Protein AF-A0A8B9QNL1-F1 (afdb_monomer_lite)

Radius of gyration: 12.96 Å; chains: 1; bounding box: 25×18×41 Å

InterPro domains:
  IPR027417 P-loop containing nucleoside triphosphate hydrolase [G3DSA:3.40.50.300] (3-50)
  IPR027417 P-loop containing nucleoside triphosphate hydrolase [SSF52540] (5-43)

Foldseek 3Di:
DDDDDDDDDDDDDDWPPCPVQVVCCVAPVDGDPDDDIDDPDDDDDHDDDD

pLDDT: mean 77.59, std 9.65, range [49.19, 90.0]

Organism: Apteryx owenii (NCBI:txid8824)

Secondary structure (DSSP, 8-state):
--------------TTSSHHHHHHHHHHS---S-PPP--S----------

Structure (mmCIF, N/CA/C/O backbone):
data_AF-A0A8B9QNL1-F1
#
_entry.id   AF-A0A8B9QNL1-F1
#
loop_
_atom_site.group_PDB
_atom_site.id
_atom_site.type_symbol
_atom_site.label_atom_id
_atom_site.label_alt_id
_atom_site.label_comp_id
_atom_site.label_asym_id
_atom_site.label_entity_id
_atom_site.label_seq_id
_atom_site.pdbx_PDB_ins_code
_atom_site.Cartn_x
_atom_site.Cartn_y
_atom_site.Cartn_z
_atom_site.occupancy
_atom_site.B_iso_or_equiv
_atom_site.auth_seq_id
_atom_site.auth_comp_id
_atom_site.auth_asym_id
_atom_site.auth_atom_id
_atom_site.pdbx_PDB_model_num
ATOM 1 N N . LEU A 1 1 ? -11.320 6.271 27.369 1.00 49.19 1 LEU A N 1
ATOM 2 C CA . LEU A 1 1 ? -10.313 7.159 26.746 1.00 49.19 1 LEU A CA 1
ATOM 3 C C . LEU A 1 1 ? -9.263 6.286 26.041 1.00 49.19 1 LEU A C 1
ATOM 5 O O . LEU A 1 1 ? -8.249 5.946 26.632 1.00 49.19 1 LEU A O 1
ATOM 9 N N . LEU A 1 2 ? -9.555 5.785 24.837 1.00 67.94 2 LEU A N 1
ATOM 10 C CA . LEU A 1 2 ? -8.639 4.884 24.123 1.00 67.94 2 LEU A CA 1
ATOM 11 C C . LEU A 1 2 ? -7.566 5.716 23.409 1.00 67.94 2 LEU A C 1
ATOM 13 O O . LEU A 1 2 ? -7.885 6.478 22.502 1.00 67.94 2 LEU A O 1
ATOM 17 N N . SER A 1 3 ? -6.306 5.581 23.828 1.00 68.25 3 SER A N 1
ATOM 18 C CA . SER A 1 3 ? -5.166 6.206 23.150 1.00 68.25 3 SER A CA 1
ATOM 19 C C . SER A 1 3 ? -4.914 5.496 21.818 1.00 68.25 3 SER A C 1
ATOM 21 O O . SER A 1 3 ? -4.532 4.322 21.784 1.00 68.25 3 SER A O 1
ATOM 23 N N . LEU A 1 4 ? -5.177 6.190 20.709 1.00 72.38 4 LEU A N 1
ATOM 24 C CA . LEU A 1 4 ? -4.867 5.706 19.368 1.00 72.38 4 LEU A CA 1
ATOM 25 C C . LEU A 1 4 ? -3.377 5.922 19.095 1.00 72.38 4 LEU A C 1
ATOM 27 O O . LEU A 1 4 ? -2.908 7.055 19.004 1.00 72.38 4 LEU A O 1
ATOM 31 N N . LYS A 1 5 ? -2.629 4.826 18.948 1.00 74.75 5 LYS A N 1
ATOM 32 C CA . LYS A 1 5 ? -1.205 4.867 18.607 1.00 74.75 5 LYS A CA 1
ATOM 33 C C . LYS A 1 5 ? -1.062 5.002 17.088 1.00 74.75 5 LYS A C 1
ATOM 35 O O . LYS A 1 5 ? -1.398 4.076 16.354 1.00 74.75 5 LYS A O 1
ATOM 40 N N . ARG A 1 6 ? -0.598 6.164 16.622 1.00 73.31 6 ARG A N 1
ATOM 41 C CA . ARG A 1 6 ? -0.243 6.406 15.215 1.00 73.31 6 ARG A CA 1
ATOM 42 C C . ARG A 1 6 ? 1.176 5.894 14.969 1.00 73.31 6 ARG A C 1
ATOM 44 O O . ARG A 1 6 ? 2.064 6.167 15.770 1.00 73.31 6 ARG A O 1
ATOM 51 N N . ILE A 1 7 ? 1.372 5.162 13.877 1.00 78.31 7 ILE A N 1
ATOM 52 C CA . ILE A 1 7 ? 2.684 4.693 13.421 1.00 78.31 7 ILE A CA 1
ATOM 53 C C . ILE A 1 7 ? 2.925 5.290 12.036 1.00 78.31 7 ILE A C 1
ATOM 55 O O . ILE A 1 7 ? 2.053 5.197 11.172 1.00 78.31 7 ILE A O 1
ATOM 59 N N . GLU A 1 8 ? 4.090 5.901 11.837 1.00 80.88 8 GLU A N 1
ATOM 60 C CA . GLU A 1 8 ? 4.543 6.374 10.529 1.00 80.88 8 GLU A CA 1
ATOM 61 C C . GLU A 1 8 ? 5.482 5.332 9.921 1.00 80.88 8 GLU A C 1
ATOM 63 O O . GLU A 1 8 ? 6.503 4.979 10.507 1.00 80.88 8 GLU A O 1
ATOM 68 N N . LEU A 1 9 ? 5.098 4.802 8.761 1.00 81.38 9 LEU A N 1
ATOM 69 C CA . LEU A 1 9 ? 5.857 3.798 8.023 1.00 81.38 9 LEU A CA 1
ATOM 70 C C . LEU A 1 9 ? 6.374 4.417 6.726 1.00 81.38 9 LEU A C 1
ATOM 72 O O . LEU A 1 9 ? 5.584 4.906 5.918 1.00 81.38 9 LEU A O 1
ATOM 76 N N . PHE A 1 10 ? 7.683 4.325 6.504 1.00 84.69 10 PHE A N 1
ATOM 77 C CA . PHE A 1 10 ? 8.338 4.754 5.272 1.00 84.69 10 PHE A CA 1
ATOM 78 C C . PHE A 1 10 ? 8.917 3.536 4.554 1.00 84.69 10 PHE A C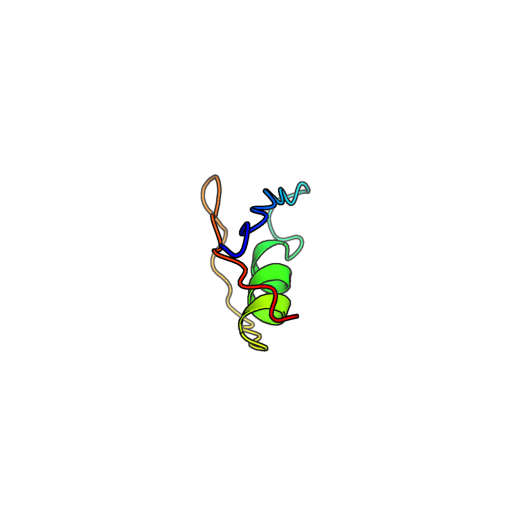 1
ATOM 80 O O . PHE A 1 10 ? 9.644 2.742 5.147 1.00 84.69 10 PHE A O 1
ATOM 87 N N . LEU A 1 11 ? 8.597 3.387 3.269 1.00 85.81 11 LEU A N 1
ATOM 88 C CA . LEU A 1 11 ? 9.167 2.352 2.407 1.00 85.81 11 LEU A CA 1
ATOM 89 C C . LEU A 1 11 ? 10.213 2.989 1.493 1.00 85.81 11 LEU A C 1
ATOM 91 O O . LEU A 1 11 ? 9.875 3.802 0.632 1.00 85.81 11 LEU A O 1
ATOM 95 N N . ALA A 1 12 ? 11.470 2.588 1.660 1.00 88.69 12 ALA A N 1
ATOM 96 C CA . ALA A 1 12 ? 12.594 3.011 0.829 1.00 88.69 12 ALA A CA 1
ATOM 97 C C . ALA A 1 12 ? 12.996 1.907 -0.165 1.00 88.69 12 ALA A C 1
ATOM 99 O O . ALA A 1 12 ? 12.702 0.731 0.042 1.00 88.69 12 ALA A O 1
ATOM 100 N N . GLY A 1 13 ? 13.632 2.295 -1.268 1.00 86.12 13 GLY A N 1
ATOM 101 C CA . GLY A 1 13 ? 14.108 1.396 -2.324 1.00 86.12 13 GLY A CA 1
ATOM 102 C C . GLY A 1 13 ? 13.981 2.031 -3.706 1.00 86.12 13 GLY A C 1
ATOM 103 O O . GLY A 1 13 ? 13.356 3.088 -3.840 1.00 86.12 13 GLY A O 1
ATOM 104 N N . ASP A 1 14 ? 14.500 1.370 -4.736 1.00 87.19 14 ASP A N 1
ATOM 105 C CA . ASP A 1 14 ? 14.530 1.913 -6.098 1.00 87.19 14 ASP A CA 1
ATOM 106 C C . ASP A 1 14 ? 13.138 2.088 -6.718 1.00 87.19 14 ASP A C 1
ATOM 108 O O . ASP A 1 14 ? 12.121 1.559 -6.245 1.00 87.19 14 ASP A O 1
ATOM 112 N N . ALA A 1 15 ? 13.061 2.875 -7.789 1.00 85.31 15 ALA A N 1
ATOM 113 C CA . ALA A 1 15 ? 11.842 2.975 -8.580 1.00 85.31 15 ALA A CA 1
ATOM 114 C C . ALA A 1 15 ? 11.419 1.584 -9.098 1.00 85.31 15 ALA A C 1
ATOM 116 O O . ALA A 1 15 ? 12.246 0.713 -9.333 1.00 85.31 15 ALA A O 1
ATOM 117 N N . ALA A 1 16 ? 10.110 1.370 -9.249 1.00 83.81 16 ALA A N 1
ATOM 118 C CA . ALA A 1 16 ? 9.515 0.131 -9.770 1.00 83.81 16 ALA A CA 1
ATOM 119 C C . ALA A 1 16 ? 9.721 -1.173 -8.958 1.00 83.81 16 ALA A C 1
ATOM 121 O O . ALA A 1 16 ? 9.113 -2.177 -9.311 1.00 83.81 16 ALA A O 1
ATOM 122 N N . VAL A 1 17 ? 10.417 -1.175 -7.811 1.00 87.75 17 VAL A N 1
ATOM 123 C CA . VAL A 1 17 ? 10.573 -2.382 -6.951 1.00 87.75 17 VAL A CA 1
ATOM 124 C C . VAL A 1 17 ? 9.291 -2.834 -6.225 1.00 87.75 17 VAL A C 1
ATOM 126 O O . VAL A 1 17 ? 9.319 -3.742 -5.403 1.00 87.75 17 VAL A O 1
ATOM 129 N N . GLY A 1 18 ? 8.148 -2.192 -6.487 1.00 87.38 18 GLY A N 1
ATOM 130 C CA . GLY A 1 18 ? 6.845 -2.649 -5.990 1.00 87.38 18 GLY A CA 1
ATOM 131 C C . GLY A 1 18 ? 6.421 -2.136 -4.609 1.00 87.38 18 GLY A C 1
ATOM 132 O O . GLY A 1 18 ? 5.441 -2.634 -4.065 1.00 87.38 18 GLY A O 1
ATOM 133 N N . LYS A 1 19 ? 7.078 -1.109 -4.049 1.00 90.00 19 LYS A N 1
ATOM 134 C CA . LYS A 1 19 ? 6.714 -0.511 -2.740 1.00 90.00 19 LYS A CA 1
ATOM 135 C C . LYS A 1 19 ? 5.229 -0.127 -2.642 1.00 90.00 19 LYS A C 1
ATOM 137 O O . LYS A 1 19 ? 4.557 -0.447 -1.665 1.00 90.00 19 LYS A O 1
ATOM 142 N N . SER A 1 20 ? 4.692 0.515 -3.679 1.00 87.44 20 SER A N 1
ATOM 143 C CA . SER A 1 20 ? 3.282 0.927 -3.728 1.00 87.44 20 SER A CA 1
ATOM 144 C C . SER A 1 20 ? 2.339 -0.270 -3.872 1.00 87.44 20 SER A C 1
ATOM 146 O O . SER A 1 20 ? 1.289 -0.310 -3.232 1.00 87.44 20 SER A O 1
ATOM 148 N N . SER A 1 21 ? 2.733 -1.282 -4.652 1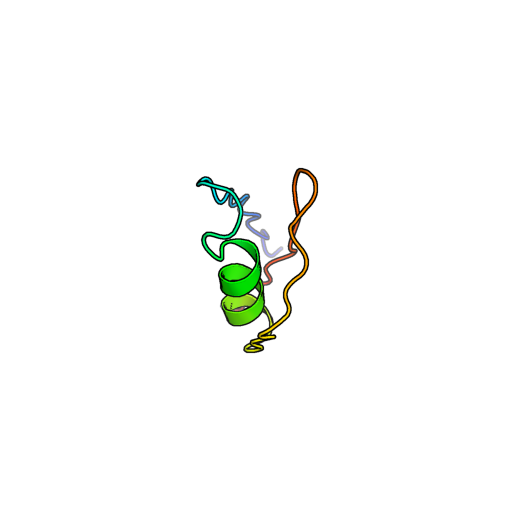.00 88.69 21 SER A N 1
ATOM 149 C CA . SER A 1 21 ? 1.982 -2.536 -4.799 1.00 88.69 21 SER A CA 1
ATOM 150 C C . SER A 1 21 ? 1.939 -3.331 -3.494 1.00 88.69 21 SER A C 1
ATOM 152 O O . SER A 1 21 ? 0.904 -3.911 -3.173 1.00 88.69 21 SER A O 1
ATOM 154 N N . PHE A 1 22 ? 3.018 -3.299 -2.705 1.00 87.75 22 PHE A N 1
ATOM 155 C CA . PHE A 1 22 ? 3.072 -3.901 -1.375 1.00 87.75 22 PHE A CA 1
ATOM 156 C C . PHE A 1 22 ? 2.066 -3.251 -0.416 1.00 87.75 22 PHE A C 1
ATOM 158 O O . PHE A 1 22 ? 1.254 -3.959 0.176 1.00 87.75 22 PHE A O 1
ATOM 165 N N . LEU A 1 23 ? 2.041 -1.914 -0.319 1.00 86.50 23 LEU A N 1
ATOM 166 C CA . LEU A 1 23 ? 1.049 -1.214 0.511 1.00 86.50 23 LEU A CA 1
ATOM 167 C C . LEU A 1 23 ? -0.381 -1.462 0.034 1.00 86.50 23 LEU A C 1
ATOM 169 O O . LEU A 1 23 ? -1.274 -1.654 0.852 1.00 86.50 23 LEU A O 1
ATOM 173 N N . MET A 1 24 ? -0.615 -1.488 -1.277 1.00 86.12 24 MET A N 1
ATOM 174 C CA . MET A 1 24 ? -1.938 -1.786 -1.823 1.00 86.12 24 MET A CA 1
ATOM 175 C C . MET A 1 24 ? -2.412 -3.193 -1.463 1.00 86.12 24 MET A C 1
ATOM 177 O O . MET A 1 24 ? -3.559 -3.368 -1.039 1.00 86.12 24 MET A O 1
ATOM 181 N N . ARG A 1 25 ? -1.519 -4.180 -1.550 1.00 88.00 25 ARG A N 1
ATOM 182 C CA . ARG A 1 25 ? -1.814 -5.538 -1.104 1.00 88.00 25 ARG A CA 1
ATOM 183 C C . ARG A 1 25 ? -2.084 -5.577 0.399 1.00 88.00 25 ARG A C 1
ATOM 185 O O . ARG A 1 25 ? -3.061 -6.187 0.811 1.00 88.00 25 ARG A O 1
ATOM 192 N N . LEU A 1 26 ? -1.269 -4.906 1.207 1.00 85.31 26 LEU A N 1
ATOM 193 C CA . LEU A 1 26 ? -1.393 -4.936 2.664 1.00 85.31 26 LEU A CA 1
ATOM 194 C C . LEU A 1 26 ? -2.658 -4.215 3.168 1.00 85.31 26 LEU A C 1
ATOM 196 O O . LEU A 1 26 ? -3.322 -4.704 4.075 1.00 85.31 26 LEU A O 1
ATOM 200 N N . CYS A 1 27 ? -3.018 -3.079 2.565 1.00 82.31 27 CYS A N 1
ATOM 201 C CA . CYS A 1 27 ? -4.157 -2.254 2.982 1.00 82.31 27 CYS A CA 1
ATOM 202 C C . CYS A 1 27 ? -5.497 -2.704 2.399 1.00 82.31 27 CYS A C 1
ATOM 204 O O . CYS A 1 27 ? -6.528 -2.526 3.043 1.00 82.31 27 CYS A O 1
ATOM 206 N N . LYS A 1 28 ? -5.506 -3.163 1.141 1.00 83.62 28 LYS A N 1
ATOM 207 C CA . LYS A 1 28 ? -6.750 -3.405 0.389 1.00 83.62 28 LYS A CA 1
ATOM 208 C C . LYS A 1 28 ? -6.864 -4.819 -0.167 1.00 83.62 28 LYS A C 1
ATOM 210 O O . LYS A 1 28 ? -7.859 -5.133 -0.803 1.00 83.62 28 LYS A O 1
ATOM 215 N N . ASN A 1 29 ? -5.855 -5.662 0.046 1.00 87.75 29 ASN A N 1
ATOM 216 C CA . ASN A 1 29 ? -5.769 -7.000 -0.535 1.00 87.75 29 ASN A CA 1
ATOM 2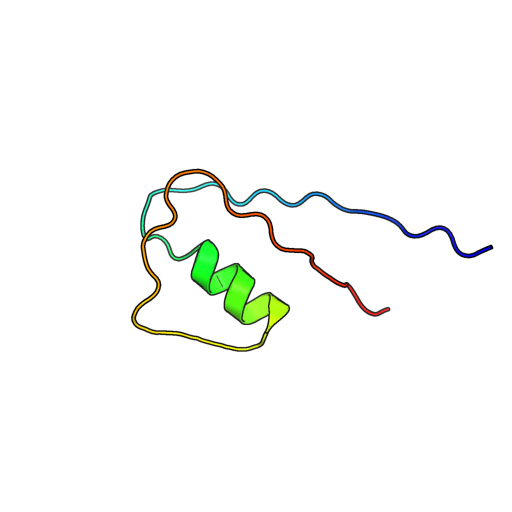17 C C . ASN A 1 29 ? -5.900 -7.034 -2.073 1.00 87.75 29 ASN A C 1
ATOM 219 O O . ASN A 1 29 ? -6.279 -8.044 -2.661 1.00 87.75 29 ASN A O 1
ATOM 223 N N . GLU A 1 30 ? -5.550 -5.935 -2.739 1.00 86.56 30 GLU A N 1
ATOM 224 C CA . GLU A 1 30 ? -5.612 -5.809 -4.192 1.00 86.56 30 GLU A CA 1
ATOM 225 C C . GLU A 1 30 ? -4.215 -5.882 -4.802 1.00 86.56 30 GLU A C 1
ATOM 227 O O . GLU A 1 30 ? -3.230 -5.407 -4.232 1.00 86.56 30 GLU A O 1
ATOM 232 N N . PHE A 1 31 ? -4.140 -6.421 -6.016 1.00 86.19 31 PHE A N 1
ATOM 233 C CA . PHE A 1 31 ? -2.976 -6.275 -6.876 1.00 86.19 31 PHE A CA 1
ATOM 234 C C . PHE A 1 31 ? -3.419 -5.775 -8.244 1.00 86.19 31 PHE A C 1
ATOM 236 O O . PHE A 1 31 ? -4.344 -6.317 -8.845 1.00 86.19 31 PHE A O 1
ATOM 243 N N . ARG A 1 32 ? -2.744 -4.737 -8.734 1.00 81.06 32 ARG A N 1
ATOM 244 C CA . ARG A 1 32 ? -2.943 -4.191 -10.074 1.00 81.06 32 ARG A CA 1
ATOM 245 C C . ARG A 1 32 ? -1.626 -4.342 -10.822 1.00 81.06 32 ARG A C 1
ATOM 247 O O . ARG A 1 32 ? -0.636 -3.752 -10.407 1.00 81.06 32 ARG A O 1
ATOM 254 N N . GLY A 1 33 ? -1.621 -5.121 -11.905 1.00 72.94 33 GLY A N 1
ATOM 255 C CA . GLY A 1 33 ? -0.422 -5.332 -12.731 1.00 72.94 33 GLY A CA 1
ATOM 256 C C . GLY A 1 33 ? 0.134 -4.032 -13.324 1.00 72.94 33 GLY A C 1
ATOM 257 O O . GLY A 1 33 ? 1.337 -3.900 -13.514 1.00 72.94 33 GLY A O 1
ATOM 258 N N . ASN A 1 34 ? -0.733 -3.034 -13.513 1.00 73.75 34 ASN A N 1
ATOM 259 C CA . ASN A 1 34 ? -0.380 -1.703 -13.988 1.00 73.75 34 ASN A CA 1
ATOM 260 C C . ASN A 1 34 ? -0.473 -0.707 -12.825 1.00 73.75 34 ASN A C 1
ATOM 262 O O . ASN A 1 34 ? -1.392 0.109 -12.752 1.00 73.75 34 ASN A O 1
ATOM 266 N N . THR A 1 35 ? 0.451 -0.785 -11.871 1.00 69.00 35 THR A N 1
ATOM 267 C CA . THR A 1 35 ? 0.650 0.306 -10.909 1.00 69.00 35 THR A CA 1
ATOM 268 C C . THR A 1 35 ? 1.508 1.390 -11.546 1.00 69.00 35 THR A C 1
ATOM 270 O O . THR A 1 35 ? 2.664 1.144 -11.884 1.00 69.00 35 THR A O 1
ATOM 273 N N . SER A 1 36 ? 0.954 2.593 -11.703 1.00 70.38 36 SER A N 1
ATOM 274 C CA . SER A 1 36 ? 1.711 3.766 -12.144 1.00 70.38 36 SER A CA 1
ATOM 275 C C . SER A 1 36 ? 2.871 4.048 -11.188 1.00 70.38 36 SER A C 1
ATOM 277 O O . SER A 1 36 ? 2.711 3.939 -9.967 1.00 70.38 36 SER A O 1
ATOM 279 N N . ALA A 1 37 ? 4.025 4.443 -11.734 1.00 73.06 37 ALA A N 1
ATOM 280 C CA . ALA A 1 37 ? 5.159 4.870 -10.926 1.00 73.06 37 ALA A CA 1
ATOM 281 C C . ALA A 1 37 ? 4.725 5.992 -9.976 1.00 73.06 37 ALA A C 1
ATOM 283 O O . ALA A 1 37 ? 4.047 6.942 -10.368 1.00 73.06 37 ALA A O 1
ATOM 284 N N . THR A 1 38 ? 5.091 5.866 -8.705 1.00 77.88 38 THR A N 1
ATOM 285 C CA . THR A 1 38 ? 4.826 6.919 -7.733 1.00 77.88 38 THR A CA 1
A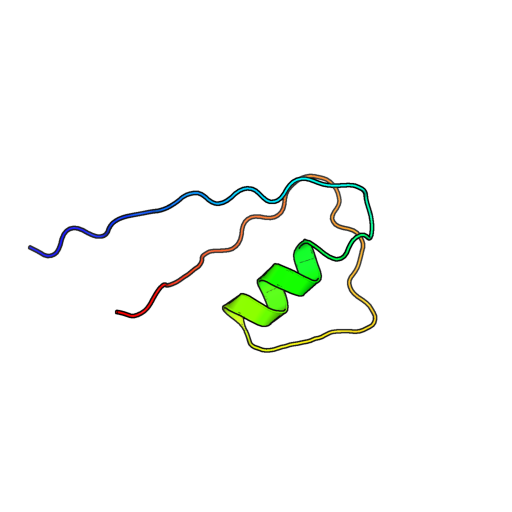TOM 286 C C . THR A 1 38 ? 5.796 8.065 -7.984 1.00 77.88 38 THR A C 1
ATOM 288 O O . THR A 1 38 ? 7.001 7.902 -7.809 1.00 77.88 38 THR A O 1
ATOM 291 N N . LEU A 1 39 ? 5.275 9.215 -8.408 1.00 73.44 39 LEU A N 1
ATOM 292 C CA . LEU A 1 39 ? 6.045 10.452 -8.488 1.00 73.44 39 LEU A CA 1
ATOM 293 C C . LEU A 1 39 ? 6.168 11.036 -7.075 1.00 73.44 39 LEU A C 1
ATOM 295 O O . LEU A 1 39 ? 5.199 11.554 -6.526 1.00 73.44 39 LEU A O 1
ATOM 299 N N . GLY A 1 40 ? 7.352 10.914 -6.473 1.00 73.62 40 GLY A N 1
ATOM 300 C CA . GLY A 1 40 ? 7.631 11.409 -5.124 1.00 73.62 40 GLY A CA 1
ATOM 301 C C . GLY A 1 40 ? 7.219 10.432 -4.016 1.00 73.62 40 GLY A C 1
ATOM 302 O O . GLY A 1 40 ? 7.624 9.271 -4.021 1.00 73.62 40 GLY A O 1
ATOM 303 N N . MET A 1 41 ? 6.448 10.917 -3.040 1.00 70.62 41 MET A N 1
ATOM 304 C CA . MET A 1 41 ? 6.040 10.181 -1.837 1.00 70.62 41 MET A CA 1
ATOM 305 C C . MET A 1 41 ? 4.543 9.870 -1.851 1.00 70.62 41 MET A C 1
ATOM 307 O O . MET A 1 41 ? 3.725 10.728 -2.173 1.00 70.62 41 MET A O 1
ATOM 311 N N . VAL A 1 42 ? 4.176 8.656 -1.441 1.00 71.88 42 VAL A N 1
ATOM 312 C CA . VAL A 1 42 ? 2.779 8.228 -1.294 1.00 71.88 42 VAL A CA 1
ATOM 313 C C . VAL A 1 42 ? 2.474 7.970 0.175 1.00 71.88 42 VAL A C 1
ATOM 315 O O . VAL A 1 42 ? 3.172 7.209 0.841 1.00 71.88 42 VAL A O 1
ATOM 318 N N . VAL A 1 43 ? 1.411 8.604 0.669 1.00 69.00 43 VAL A N 1
ATOM 319 C CA . VAL A 1 43 ? 0.918 8.425 2.036 1.00 69.00 43 VAL A CA 1
ATOM 320 C C . VAL A 1 43 ? -0.292 7.497 2.003 1.00 69.00 43 VAL A C 1
ATOM 322 O O . VAL A 1 43 ? -1.287 7.789 1.341 1.00 69.00 43 VAL A O 1
ATOM 325 N N . PHE A 1 44 ? -0.220 6.388 2.740 1.00 72.94 44 PHE A N 1
ATOM 326 C CA . PHE A 1 44 ? -1.356 5.498 2.979 1.00 72.94 44 PHE A C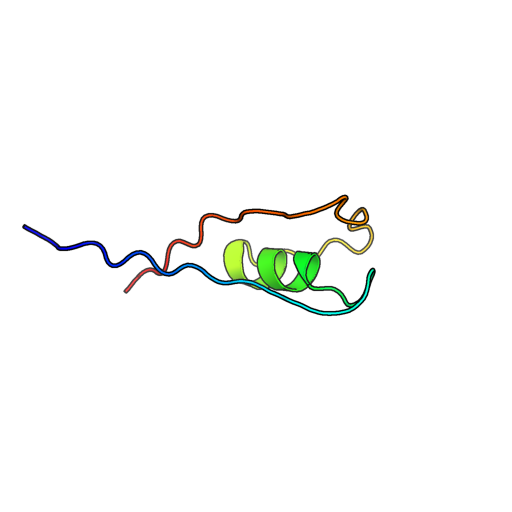A 1
ATOM 327 C C . PHE A 1 44 ? -1.779 5.567 4.445 1.00 72.94 44 PHE A C 1
ATOM 329 O O . PHE A 1 44 ? -0.957 5.410 5.347 1.00 72.94 44 PHE A O 1
ATOM 336 N N . LEU A 1 45 ? -3.078 5.752 4.688 1.00 69.56 45 LEU A N 1
ATOM 337 C CA . LEU A 1 45 ? -3.643 5.631 6.028 1.00 69.56 45 LEU A CA 1
ATOM 338 C C . LEU A 1 45 ? -3.907 4.153 6.333 1.00 69.56 45 LEU A C 1
ATOM 340 O O . LEU A 1 45 ? -4.941 3.598 5.965 1.00 69.56 45 LEU A O 1
ATOM 344 N N . LEU A 1 46 ? -2.948 3.521 7.003 1.00 67.00 46 LEU A N 1
ATOM 345 C CA . LEU A 1 46 ? -3.063 2.157 7.507 1.00 67.00 46 LEU A CA 1
ATOM 346 C C . LEU A 1 46 ? -3.921 2.142 8.775 1.00 67.00 46 LEU A C 1
ATOM 348 O O . LEU A 1 46 ? -3.567 2.759 9.781 1.00 67.00 46 LEU A O 1
ATOM 352 N N . LYS A 1 47 ? -5.039 1.412 8.749 1.00 65.00 47 LYS A N 1
ATOM 353 C CA . LYS A 1 47 ? -5.850 1.152 9.943 1.00 65.00 47 LYS A CA 1
ATOM 354 C C . LYS A 1 47 ? -5.541 -0.254 10.444 1.00 65.00 47 LYS A C 1
ATOM 356 O O . LYS A 1 47 ? -6.075 -1.228 9.930 1.00 65.00 47 LYS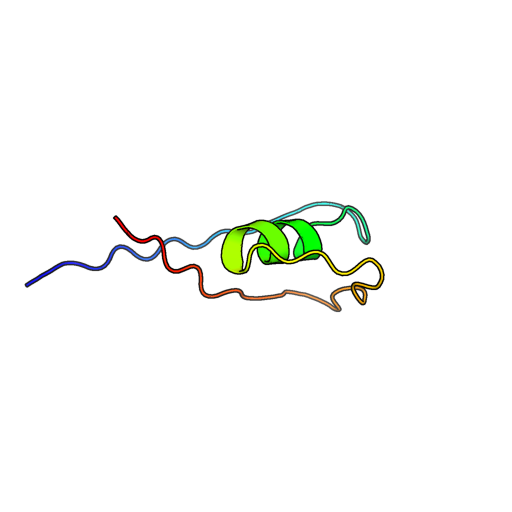 A O 1
ATOM 361 N N . ILE A 1 48 ? -4.653 -0.349 11.430 1.00 65.00 48 ILE A N 1
ATOM 362 C CA . ILE A 1 48 ? -4.378 -1.613 12.117 1.00 65.00 48 ILE A CA 1
ATOM 363 C C . ILE A 1 48 ? -5.567 -1.882 13.045 1.00 65.00 48 ILE A C 1
ATOM 365 O O . ILE A 1 48 ? -5.734 -1.202 14.059 1.00 65.00 48 ILE A O 1
ATOM 369 N N . LEU A 1 49 ? -6.433 -2.817 12.653 1.00 59.75 49 LEU A N 1
ATOM 370 C CA . LEU A 1 49 ? -7.470 -3.359 13.529 1.00 59.75 49 LEU A CA 1
ATOM 371 C C . LEU A 1 49 ? -6.777 -4.282 14.543 1.00 59.75 49 LEU A C 1
ATOM 373 O O . LEU A 1 49 ? -5.977 -5.127 14.145 1.00 59.75 49 LEU A O 1
ATOM 377 N N . LYS A 1 50 ? -7.019 -4.044 15.836 1.00 54.03 50 LYS A N 1
ATOM 378 C CA . LYS A 1 50 ? -6.615 -4.952 16.917 1.00 54.03 50 LYS A CA 1
ATOM 379 C C . LYS A 1 50 ? -7.536 -6.158 16.960 1.00 54.03 50 LYS A C 1
ATOM 381 O O . LYS A 1 50 ? -8.746 -5.943 16.725 1.00 54.03 50 LYS A O 1
#

Sequence (50 aa):
LLSLKRIELFLAGDAAVGKSSFLMRLCKNEFRGNTSATLGMVVFLLKILK